Protein AF-A0AAJ1X9D1-F1 (afdb_monomer_lite)

Radius of gyration: 13.09 Å; chains: 1; bounding box: 40×24×30 Å

Sequence (97 aa):
MHKDPPRSKVFYRPIEAAMRWANLLRHEQAILSAISSFQCLPATLDFPRWEELKLCNDRIYDAVYNGDLPYGRDGITLNEEALFSSGELTVRHVDLK

pLDDT: mean 88.94, std 10.9, range [37.62, 97.38]

Foldseek 3Di:
DPPQPDPDDQKDFLLRLLCVVVVNSVCVVVLVVQAPDPLDGDPDDPDPCPVSSVVSSVVVLVCLVVVVFFKDFPNDGDPDPVCSNPSRIMGGPVRRD

Structure (mmCIF, N/CA/C/O backbone):
data_AF-A0AAJ1X9D1-F1
#
_entry.id   AF-A0AAJ1X9D1-F1
#
loop_
_atom_site.group_PDB
_atom_site.id
_atom_site.type_symbol
_atom_site.label_atom_id
_atom_site.label_alt_id
_atom_site.label_comp_id
_atom_site.label_asym_id
_atom_site.label_entity_id
_atom_site.label_seq_id
_atom_site.pdbx_PDB_ins_code
_atom_site.Cartn_x
_atom_site.Cartn_y
_atom_site.Cartn_z
_atom_site.occupancy
_atom_site.B_iso_or_equiv
_atom_site.auth_seq_id
_atom_site.auth_comp_id
_atom_site.auth_asym_id
_atom_site.auth_atom_id
_atom_site.pdbx_PDB_model_num
ATOM 1 N N . MET A 1 1 ? -25.914 14.352 -5.430 1.00 37.62 1 MET A N 1
ATOM 2 C CA . MET A 1 1 ? -25.191 13.204 -6.021 1.00 37.62 1 MET A CA 1
ATOM 3 C C . MET A 1 1 ? -23.821 13.131 -5.375 1.00 37.62 1 MET A C 1
ATOM 5 O O . MET A 1 1 ? -22.955 13.914 -5.745 1.00 37.62 1 MET A O 1
ATOM 9 N N . HIS A 1 2 ? -23.626 12.251 -4.392 1.00 48.31 2 HIS A N 1
ATOM 10 C CA . HIS A 1 2 ? -22.271 11.890 -3.979 1.00 48.31 2 HIS A CA 1
ATOM 11 C C . HIS A 1 2 ? -21.688 11.060 -5.122 1.00 48.31 2 HIS A C 1
ATOM 13 O O . HIS A 1 2 ? -22.162 9.961 -5.391 1.00 48.31 2 HIS A O 1
ATOM 19 N N . LYS A 1 3 ? -20.762 11.639 -5.891 1.00 49.91 3 LYS A N 1
ATOM 20 C CA . LYS A 1 3 ? -19.961 10.853 -6.826 1.00 49.91 3 LYS A CA 1
ATOM 21 C C . LYS A 1 3 ? -19.031 10.020 -5.958 1.00 49.91 3 LYS A C 1
ATOM 23 O O . LYS A 1 3 ? -18.087 10.572 -5.400 1.00 49.91 3 LYS A O 1
ATOM 28 N N . ASP A 1 4 ? -19.342 8.738 -5.799 1.00 58.94 4 ASP A N 1
ATOM 29 C CA . ASP A 1 4 ? -18.382 7.798 -5.235 1.00 58.94 4 ASP A CA 1
ATOM 30 C C . ASP A 1 4 ? -17.074 7.934 -6.031 1.00 58.94 4 ASP A C 1
ATOM 32 O O . ASP A 1 4 ? -17.121 7.964 -7.271 1.00 58.94 4 ASP A O 1
ATOM 36 N N . PRO A 1 5 ? -15.917 8.077 -5.366 1.00 57.97 5 PRO A N 1
ATOM 37 C CA . PRO A 1 5 ? -14.645 8.105 -6.067 1.00 57.97 5 PRO A CA 1
ATOM 38 C C . PRO A 1 5 ? -14.499 6.831 -6.916 1.00 57.97 5 PRO A C 1
ATOM 40 O O . PRO A 1 5 ? -15.036 5.775 -6.555 1.00 57.97 5 PRO A O 1
ATOM 43 N N . PRO A 1 6 ? -13.818 6.905 -8.076 1.00 61.91 6 PRO A N 1
ATOM 44 C CA . PRO A 1 6 ? -13.636 5.744 -8.936 1.00 61.91 6 PRO A CA 1
ATOM 45 C C . PRO A 1 6 ? -13.055 4.577 -8.127 1.00 61.91 6 PRO A C 1
ATOM 47 O O . PRO A 1 6 ? -12.017 4.709 -7.484 1.00 61.91 6 PRO A O 1
ATOM 50 N N . ARG A 1 7 ? -13.741 3.425 -8.166 1.00 69.31 7 ARG A N 1
ATOM 51 C CA . ARG A 1 7 ? -13.458 2.241 -7.326 1.00 69.31 7 ARG A CA 1
ATOM 52 C C . ARG A 1 7 ? -12.051 1.651 -7.500 1.00 69.31 7 ARG A C 1
ATOM 54 O O . ARG A 1 7 ? -11.631 0.841 -6.672 1.00 69.31 7 ARG A O 1
ATOM 61 N N . SER A 1 8 ? -11.340 2.024 -8.563 1.00 76.69 8 SER A N 1
ATOM 62 C CA . SER A 1 8 ? -9.978 1.571 -8.827 1.00 76.69 8 SER A CA 1
ATOM 63 C C . SER A 1 8 ? -9.130 2.684 -9.445 1.00 76.69 8 SER A C 1
ATOM 65 O O . SER A 1 8 ? -9.511 3.270 -10.458 1.00 76.69 8 SER A O 1
ATOM 67 N N . LYS A 1 9 ? -7.962 2.929 -8.845 1.00 90.00 9 LYS A N 1
ATOM 68 C CA . LYS A 1 9 ? -6.840 3.691 -9.411 1.00 90.00 9 LYS A CA 1
ATOM 69 C C . LYS A 1 9 ? -5.862 2.706 -10.069 1.00 90.00 9 LYS A C 1
ATOM 71 O O . LYS A 1 9 ? -5.897 1.512 -9.777 1.00 90.00 9 LYS A O 1
ATOM 76 N N . VAL A 1 10 ? -4.995 3.193 -1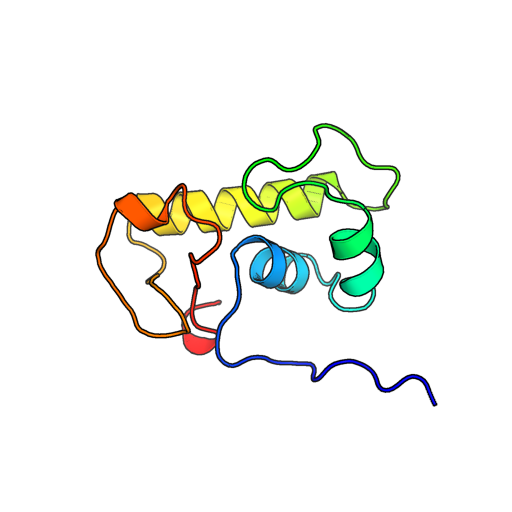0.956 1.00 94.38 10 VAL A N 1
ATOM 77 C CA . VAL A 1 10 ? -3.930 2.378 -11.586 1.00 94.38 10 VAL A CA 1
ATOM 78 C C . VAL A 1 10 ? -2.727 2.161 -10.661 1.00 94.38 10 VAL A C 1
ATOM 80 O O . VAL A 1 10 ? -2.000 1.182 -10.814 1.00 94.38 10 VAL A O 1
ATOM 83 N N . PHE A 1 11 ? -2.560 3.027 -9.664 1.00 95.56 11 PHE A N 1
ATOM 84 C CA . PHE A 1 11 ? -1.601 2.914 -8.570 1.00 95.56 11 PHE A CA 1
ATOM 85 C C . PHE A 1 11 ? -2.171 3.574 -7.311 1.00 95.56 11 PHE A C 1
ATOM 87 O O . PHE A 1 11 ? -3.150 4.319 -7.380 1.00 95.56 11 PHE A O 1
ATOM 94 N N . TYR A 1 12 ? -1.555 3.286 -6.172 1.00 94.81 12 TYR A N 1
ATOM 95 C CA . TYR A 1 12 ? -1.989 3.718 -4.849 1.00 94.81 12 TYR A CA 1
ATOM 96 C C . TYR A 1 12 ? -0.775 4.053 -3.990 1.00 94.81 12 TYR A C 1
ATOM 98 O O . TYR A 1 12 ? 0.250 3.382 -4.089 1.00 94.81 12 TYR A O 1
ATOM 106 N N . ARG A 1 13 ? -0.901 5.023 -3.088 1.00 94.50 13 ARG A N 1
ATOM 107 C CA . ARG A 1 13 ? -0.018 5.128 -1.919 1.00 94.50 13 ARG A CA 1
ATOM 108 C C . ARG A 1 13 ? -0.252 3.936 -0.979 1.00 94.50 13 ARG A C 1
ATOM 110 O O . ARG A 1 13 ? -1.361 3.392 -0.983 1.00 94.50 13 ARG A O 1
ATOM 117 N N . PRO A 1 14 ? 0.714 3.565 -0.118 1.00 95.44 14 PRO A N 1
ATOM 118 C CA . PRO A 1 14 ? 0.553 2.457 0.826 1.00 95.44 14 PRO A CA 1
ATOM 119 C C . PRO A 1 14 ? -0.745 2.518 1.637 1.00 95.44 14 PRO A C 1
ATOM 121 O O . PRO A 1 14 ? -1.502 1.553 1.656 1.00 95.44 14 PRO A O 1
ATOM 124 N N . ILE A 1 15 ? -1.081 3.684 2.197 1.00 94.00 15 ILE A N 1
ATOM 125 C CA . ILE A 1 15 ? -2.322 3.866 2.962 1.00 94.00 15 ILE A CA 1
ATOM 126 C C . ILE A 1 15 ? -3.588 3.657 2.115 1.00 94.00 15 ILE A C 1
ATOM 128 O O . ILE A 1 15 ? -4.578 3.109 2.595 1.00 94.00 15 ILE A O 1
ATOM 132 N N . GLU A 1 16 ? -3.572 4.049 0.840 1.00 93.75 16 GLU A N 1
ATOM 133 C CA . GLU A 1 16 ? -4.706 3.870 -0.073 1.00 93.75 16 GLU A CA 1
ATOM 134 C C . GLU A 1 16 ? -4.889 2.396 -0.449 1.00 93.75 16 GLU A C 1
ATOM 136 O O . GLU A 1 16 ? -6.011 1.882 -0.463 1.00 93.75 16 GLU A O 1
ATOM 141 N N . ALA A 1 17 ? -3.786 1.690 -0.694 1.00 95.06 17 ALA A N 1
ATOM 142 C CA . ALA A 1 17 ? -3.797 0.253 -0.927 1.00 95.06 17 ALA A CA 1
ATOM 143 C C . ALA A 1 17 ? -4.218 -0.524 0.336 1.00 95.06 17 ALA A C 1
ATOM 145 O O . ALA A 1 17 ? -5.007 -1.466 0.246 1.00 95.06 17 ALA A O 1
ATOM 146 N N . ALA A 1 18 ? -3.808 -0.075 1.523 1.00 95.12 18 ALA A N 1
ATOM 147 C CA . ALA A 1 18 ? -4.250 -0.640 2.793 1.00 95.12 18 ALA A CA 1
ATOM 148 C C . ALA A 1 18 ? -5.763 -0.462 3.004 1.00 95.12 18 ALA A C 1
ATOM 150 O O . ALA A 1 18 ? -6.450 -1.412 3.382 1.00 95.12 18 ALA A O 1
ATOM 151 N N . MET A 1 19 ? -6.317 0.715 2.682 1.00 93.38 19 MET A N 1
ATOM 152 C CA . MET A 1 19 ? -7.769 0.943 2.705 1.00 93.38 19 MET A CA 1
ATOM 153 C C . MET A 1 19 ? -8.513 0.015 1.744 1.00 93.38 19 MET A C 1
ATOM 155 O O . MET A 1 19 ? -9.629 -0.416 2.046 1.00 93.38 19 MET A O 1
ATOM 159 N N . ARG A 1 20 ? -7.906 -0.328 0.603 1.00 91.94 20 ARG A N 1
ATOM 160 C CA . ARG A 1 20 ? -8.458 -1.317 -0.326 1.00 91.94 20 ARG A CA 1
ATOM 161 C C . ARG A 1 20 ? -8.488 -2.715 0.292 1.00 91.94 20 ARG A C 1
ATOM 163 O O . ARG A 1 20 ? -9.554 -3.327 0.294 1.00 91.94 20 ARG A O 1
ATOM 170 N N . TRP A 1 21 ? -7.374 -3.192 0.846 1.00 93.19 21 TRP A N 1
ATOM 171 C CA . TRP A 1 21 ? -7.298 -4.508 1.497 1.00 93.19 21 TRP A CA 1
ATOM 172 C C . TRP A 1 21 ? -8.229 -4.635 2.704 1.00 93.19 21 TRP A C 1
ATOM 174 O O . TRP A 1 21 ? -8.912 -5.645 2.847 1.00 93.19 21 TRP A O 1
ATOM 184 N N . ALA A 1 22 ? -8.349 -3.587 3.516 1.00 92.69 22 ALA A N 1
ATOM 185 C CA . ALA A 1 22 ? -9.257 -3.564 4.660 1.00 92.69 22 ALA A CA 1
ATOM 186 C C . ALA A 1 22 ? -10.741 -3.361 4.268 1.00 92.69 22 ALA A C 1
ATOM 188 O O . ALA A 1 22 ? -11.621 -3.336 5.135 1.00 92.69 22 ALA A O 1
ATOM 189 N N . ASN A 1 23 ? -11.069 -3.209 2.978 1.00 90.62 23 ASN A N 1
ATOM 190 C CA . ASN A 1 23 ? -12.420 -2.903 2.489 1.00 90.62 23 ASN A CA 1
ATOM 191 C C . ASN A 1 23 ? -13.012 -1.616 3.119 1.00 90.62 23 ASN A C 1
ATOM 193 O O . ASN A 1 23 ? -14.166 -1.569 3.561 1.00 90.62 23 ASN A O 1
ATOM 197 N N . LEU A 1 24 ? -12.187 -0.566 3.185 1.00 91.50 24 LEU A N 1
ATOM 198 C CA . LEU A 1 24 ? -12.476 0.741 3.788 1.00 91.50 24 LEU A CA 1
ATOM 199 C C . LEU A 1 24 ? -12.549 1.887 2.764 1.00 91.50 24 LEU A C 1
ATOM 201 O O . LEU A 1 24 ? -12.664 3.040 3.161 1.00 91.50 24 LEU A O 1
ATOM 205 N N . LEU A 1 25 ? -12.555 1.603 1.456 1.00 88.56 25 LEU A N 1
ATOM 206 C CA . LEU A 1 25 ? -12.591 2.634 0.399 1.00 88.56 25 LEU A CA 1
ATOM 207 C C . LEU A 1 25 ? -13.767 3.616 0.529 1.00 88.56 25 LEU A C 1
ATOM 209 O O . LEU A 1 25 ? -13.621 4.806 0.278 1.00 88.56 25 LEU A O 1
ATOM 213 N N . ARG A 1 26 ? -14.926 3.152 1.013 1.00 87.69 26 ARG A N 1
ATOM 214 C CA . ARG A 1 26 ? -16.091 4.014 1.305 1.00 87.69 26 ARG A CA 1
ATOM 215 C C . ARG A 1 26 ? -15.834 5.071 2.392 1.00 87.69 26 ARG A C 1
ATOM 217 O O . ARG A 1 26 ? -16.674 5.935 2.622 1.00 87.69 26 ARG A O 1
ATOM 224 N N . HIS A 1 27 ? -14.728 4.961 3.118 1.00 87.94 27 HIS A N 1
ATOM 225 C CA . HIS A 1 27 ? -14.327 5.843 4.210 1.00 87.94 27 HIS A CA 1
ATOM 226 C C . HIS A 1 27 ? -13.010 6.570 3.900 1.00 87.94 27 HIS A C 1
ATOM 228 O O . HIS A 1 27 ? -12.499 7.270 4.769 1.00 87.94 27 HIS A O 1
ATOM 234 N N . GLU A 1 28 ? -12.495 6.455 2.666 1.00 87.62 28 GLU A N 1
ATOM 235 C CA . GLU A 1 28 ? -11.214 7.029 2.234 1.00 87.62 28 GLU A CA 1
ATOM 236 C C . GLU A 1 28 ? -11.104 8.509 2.608 1.00 87.62 28 GLU A C 1
ATOM 238 O O . GLU A 1 28 ? -10.203 8.892 3.345 1.00 87.62 28 GLU A O 1
ATOM 243 N N . GLN A 1 29 ? -12.075 9.333 2.210 1.00 87.94 29 GLN A N 1
ATOM 244 C CA . GLN A 1 29 ? -12.032 10.769 2.493 1.00 87.94 29 GLN A CA 1
ATOM 245 C C . GLN A 1 29 ? -12.020 11.089 3.996 1.00 87.94 29 GLN A C 1
ATOM 247 O O . GLN A 1 29 ? -11.335 12.021 4.417 1.00 87.94 29 GLN A O 1
ATOM 252 N N . ALA A 1 30 ? -12.766 10.332 4.805 1.00 89.00 30 ALA A N 1
ATOM 253 C CA . ALA A 1 30 ? -12.822 10.538 6.250 1.00 89.00 30 ALA A CA 1
ATOM 254 C C . ALA A 1 30 ? -11.485 10.175 6.910 1.00 89.00 30 ALA A C 1
ATOM 256 O O . ALA A 1 30 ? -10.972 10.948 7.712 1.00 89.00 30 ALA A O 1
ATOM 257 N N . ILE A 1 31 ? -10.893 9.046 6.512 1.00 89.88 31 ILE A N 1
ATOM 258 C CA . ILE A 1 31 ? -9.585 8.599 6.999 1.00 89.88 31 ILE A CA 1
ATOM 259 C C . ILE A 1 31 ? -8.497 9.597 6.592 1.00 89.88 31 ILE A C 1
ATOM 261 O O . ILE A 1 31 ? -7.741 10.052 7.445 1.00 89.88 31 ILE A O 1
ATOM 265 N N . LEU A 1 32 ? -8.444 9.985 5.312 1.00 88.69 32 LEU A N 1
ATOM 266 C CA . LEU A 1 32 ? -7.437 10.915 4.791 1.00 88.69 32 LEU A CA 1
ATOM 267 C C . LEU A 1 32 ? -7.522 12.295 5.456 1.00 88.69 32 LEU A C 1
ATOM 269 O O . LEU A 1 32 ? -6.497 12.939 5.643 1.00 88.69 32 LEU A O 1
ATOM 273 N N . SER A 1 33 ? -8.724 12.739 5.834 1.00 88.44 33 SER A N 1
ATOM 274 C CA . SER A 1 33 ? -8.915 14.017 6.537 1.00 88.44 33 SER A CA 1
ATOM 275 C C . SER A 1 33 ? -8.515 13.958 8.016 1.00 88.44 33 SER A C 1
ATOM 277 O O . SER A 1 33 ? -8.299 15.000 8.628 1.00 88.44 33 SER A O 1
ATOM 279 N N . ALA A 1 34 ? -8.452 12.761 8.602 1.00 87.12 34 ALA A N 1
ATOM 280 C CA . ALA A 1 34 ? -8.208 12.559 10.026 1.00 87.12 34 ALA A CA 1
ATOM 281 C C . ALA A 1 34 ? -6.738 12.248 10.362 1.00 87.12 34 ALA A C 1
ATOM 283 O O . ALA A 1 34 ? -6.355 12.274 11.532 1.00 87.12 34 ALA A O 1
ATOM 284 N N . ILE A 1 35 ? -5.908 11.959 9.356 1.00 87.62 35 ILE A N 1
ATOM 285 C CA . ILE A 1 35 ? -4.480 11.682 9.525 1.00 87.62 35 ILE A CA 1
ATOM 286 C C . ILE A 1 35 ? -3.630 12.891 9.136 1.00 87.62 35 ILE A C 1
ATOM 288 O O . ILE A 1 35 ? -3.807 13.486 8.077 1.00 87.62 35 ILE A O 1
ATOM 292 N N . SER A 1 36 ? -2.661 13.233 9.983 1.00 81.75 36 SER A N 1
ATOM 293 C CA . SER A 1 36 ? -1.744 14.356 9.736 1.00 81.75 36 SER A CA 1
ATOM 294 C C . SER A 1 36 ? -0.556 13.983 8.841 1.00 81.75 36 SER A C 1
ATOM 296 O O . SER A 1 36 ? 0.123 14.863 8.320 1.00 81.75 36 SER A O 1
ATOM 298 N N . SER A 1 37 ? -0.269 12.687 8.686 1.00 82.50 37 SER A N 1
ATOM 299 C CA . SER A 1 37 ? 0.831 12.161 7.873 1.00 82.50 37 SER A CA 1
ATOM 300 C C . SER A 1 37 ? 0.489 10.773 7.332 1.00 82.50 37 SER A C 1
ATOM 302 O O . SER A 1 37 ? -0.112 9.959 8.030 1.00 82.50 37 SER A O 1
ATOM 304 N N . PHE A 1 38 ? 0.905 10.493 6.094 1.00 79.69 38 PHE A N 1
ATOM 305 C CA . PHE A 1 38 ? 0.758 9.173 5.466 1.00 79.69 38 PHE A CA 1
ATOM 306 C C . PHE A 1 38 ? 1.877 8.197 5.843 1.00 79.69 38 PHE A C 1
ATOM 308 O O . PHE A 1 38 ? 1.703 6.995 5.692 1.00 79.69 38 PHE A O 1
ATOM 315 N N . GLN A 1 39 ? 3.012 8.711 6.324 1.00 76.88 39 GLN A N 1
ATOM 316 C CA . GLN A 1 39 ? 4.179 7.905 6.706 1.00 76.88 39 GLN A CA 1
ATOM 317 C C . GLN A 1 39 ? 4.128 7.491 8.176 1.00 76.88 39 GLN A C 1
ATOM 319 O O . GLN A 1 39 ? 4.626 6.436 8.548 1.00 76.88 39 GLN A O 1
ATOM 324 N N . CYS A 1 40 ? 3.535 8.339 9.018 1.00 81.25 40 CYS A N 1
ATOM 325 C CA . CYS A 1 40 ? 3.398 8.100 10.445 1.00 81.25 40 CYS A CA 1
ATOM 326 C C . CYS A 1 40 ? 1.916 8.147 10.801 1.00 81.25 40 CYS A C 1
ATOM 328 O O . CYS A 1 40 ? 1.357 9.209 11.090 1.00 81.25 40 CYS A O 1
ATOM 330 N N . LEU A 1 41 ? 1.270 6.985 10.710 1.00 87.31 41 LEU A N 1
ATOM 331 C CA . LEU A 1 41 ? -0.133 6.845 11.072 1.00 87.31 41 LEU A CA 1
ATOM 332 C C . LEU A 1 41 ? -0.291 7.007 12.593 1.00 87.31 41 LEU A C 1
ATOM 334 O O . LEU A 1 41 ? 0.521 6.470 13.353 1.00 87.31 41 LEU A O 1
ATOM 338 N N . PRO A 1 42 ? -1.337 7.705 13.067 1.00 88.31 42 PRO A N 1
ATOM 339 C CA . PRO A 1 42 ? -1.554 7.876 14.496 1.00 88.31 42 PRO A CA 1
ATOM 340 C C . PRO A 1 42 ? -1.700 6.528 15.219 1.00 88.31 42 PRO A C 1
ATOM 342 O O . PRO A 1 42 ? -2.222 5.542 14.685 1.00 88.31 42 PRO A O 1
ATOM 345 N N . ALA A 1 43 ? -1.229 6.478 16.469 1.00 85.62 43 ALA A N 1
ATOM 346 C CA . ALA A 1 43 ? -1.318 5.276 17.295 1.00 85.62 43 ALA A CA 1
ATOM 347 C C . ALA A 1 43 ? -2.776 4.817 17.433 1.00 85.62 43 ALA A C 1
ATOM 349 O O . ALA A 1 43 ? -3.079 3.650 17.182 1.00 85.62 43 ALA A O 1
ATOM 350 N N . THR A 1 44 ? -3.658 5.772 17.723 1.00 85.12 44 THR A N 1
ATOM 351 C CA . THR A 1 44 ? -5.100 5.605 17.857 1.00 85.12 44 THR A CA 1
ATOM 352 C C . THR A 1 44 ? -5.823 6.647 17.011 1.00 85.12 44 THR A C 1
ATOM 354 O O . THR A 1 44 ? -5.381 7.788 16.884 1.00 85.12 44 THR A O 1
ATOM 357 N N . LEU A 1 45 ? -6.944 6.244 16.425 1.00 87.31 45 LEU A N 1
ATOM 358 C CA . LEU A 1 45 ? -7.874 7.120 15.730 1.00 87.31 45 LEU A CA 1
ATOM 359 C C . LEU A 1 45 ? -9.282 6.640 16.070 1.00 87.31 45 LEU A C 1
ATOM 361 O O . LEU A 1 45 ? -9.508 5.429 16.106 1.00 87.31 45 LEU A O 1
ATOM 365 N N . ASP A 1 46 ? -10.209 7.565 16.320 1.00 86.81 46 ASP A N 1
ATOM 366 C CA . ASP A 1 46 ? -11.616 7.236 16.572 1.00 86.81 46 ASP A CA 1
ATOM 367 C C . ASP A 1 46 ? -12.311 6.839 15.260 1.00 86.81 46 ASP A C 1
ATOM 369 O O . ASP A 1 46 ? -13.072 7.589 14.650 1.00 86.81 46 ASP A O 1
ATOM 373 N N . PHE A 1 47 ? -11.929 5.669 14.755 1.00 86.00 47 PHE A N 1
ATOM 374 C CA . PHE A 1 47 ? -12.401 5.117 13.502 1.00 86.00 47 PHE A CA 1
ATOM 375 C C . PHE A 1 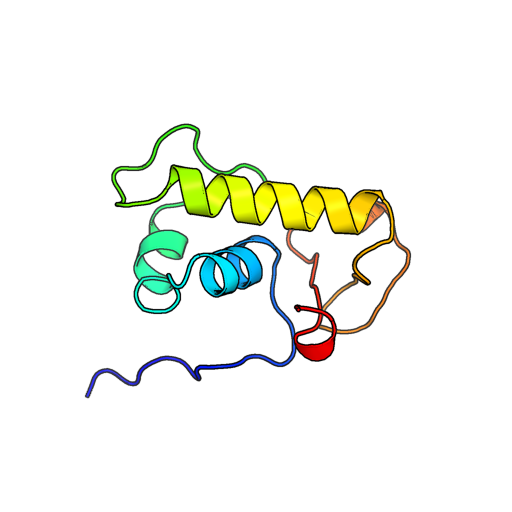47 ? -12.526 3.590 13.613 1.00 86.00 47 PHE A C 1
ATOM 377 O O . PHE A 1 47 ? -11.552 2.907 13.954 1.00 86.00 47 PHE A O 1
ATOM 384 N N . PRO A 1 48 ? -13.698 3.010 13.295 1.00 85.19 48 PRO A N 1
ATOM 385 C CA . PRO A 1 48 ? -13.877 1.565 13.325 1.00 85.19 48 PRO A CA 1
ATOM 386 C C . PRO A 1 48 ? -12.875 0.852 12.411 1.00 85.19 48 PRO A C 1
ATOM 388 O O . PRO A 1 48 ? -12.770 1.179 11.233 1.00 85.19 48 PRO A O 1
ATOM 391 N N . ARG A 1 49 ? -12.196 -0.180 12.930 1.00 90.62 49 ARG A N 1
ATOM 392 C CA . ARG A 1 49 ? -11.193 -0.985 12.196 1.00 90.62 49 ARG A CA 1
ATOM 393 C C . ARG A 1 49 ? -9.892 -0.236 11.862 1.00 90.62 49 ARG A C 1
ATOM 395 O O . ARG A 1 49 ? -9.163 -0.647 10.963 1.00 90.62 49 ARG A O 1
ATOM 402 N N . TRP A 1 50 ? -9.564 0.825 12.605 1.00 92.25 50 TRP A N 1
ATOM 403 C CA . TRP A 1 50 ? -8.280 1.528 12.478 1.00 92.25 50 TRP A CA 1
ATOM 404 C C . TRP A 1 50 ? -7.060 0.603 12.639 1.00 92.25 50 TRP A C 1
ATOM 406 O O . TRP A 1 50 ? -6.115 0.686 11.859 1.00 92.25 50 TRP A O 1
ATOM 416 N N . GLU A 1 51 ? -7.095 -0.325 13.599 1.00 92.56 51 GLU A N 1
ATOM 417 C CA . GLU A 1 51 ? -6.011 -1.297 13.811 1.00 92.56 51 GLU A CA 1
ATOM 418 C C . GLU A 1 51 ? -5.802 -2.220 12.604 1.00 92.56 51 GLU A C 1
ATOM 420 O O . GLU A 1 51 ? -4.667 -2.492 12.218 1.00 92.56 51 GLU A O 1
ATOM 425 N N . GLU A 1 52 ? -6.888 -2.656 11.964 1.00 94.06 52 GLU A N 1
ATOM 426 C CA . GLU A 1 52 ? -6.823 -3.483 10.757 1.00 94.06 52 GLU A CA 1
ATOM 427 C C . GLU A 1 52 ? -6.216 -2.705 9.585 1.00 94.06 52 GLU A C 1
ATOM 429 O O . GLU A 1 52 ? -5.377 -3.233 8.858 1.00 94.06 52 GLU A O 1
ATOM 434 N N . LEU A 1 53 ? -6.586 -1.429 9.434 1.00 94.81 53 LEU A N 1
ATOM 435 C CA . LEU A 1 53 ? -5.996 -0.558 8.422 1.00 94.81 53 LEU A CA 1
ATOM 436 C C . LEU A 1 53 ? -4.485 -0.391 8.627 1.00 94.81 53 LEU A C 1
ATOM 438 O O . LEU A 1 53 ? -3.727 -0.486 7.662 1.00 94.81 53 LEU A O 1
ATOM 442 N N . LYS A 1 54 ? -4.047 -0.178 9.873 1.00 94.19 54 LYS A N 1
ATOM 443 C CA . LYS A 1 54 ? -2.622 -0.095 10.217 1.00 94.19 54 LYS A CA 1
ATOM 444 C C . LYS A 1 54 ? -1.892 -1.389 9.890 1.00 94.19 54 LYS A C 1
ATOM 446 O O . LYS A 1 54 ? -0.878 -1.342 9.208 1.00 94.19 54 LYS A O 1
ATOM 451 N N . LEU A 1 55 ? -2.453 -2.535 10.273 1.00 94.88 55 LEU A N 1
ATOM 452 C CA . LEU A 1 55 ? -1.872 -3.837 9.952 1.00 94.88 55 LEU A CA 1
ATOM 453 C C . LEU A 1 55 ? -1.736 -4.049 8.435 1.00 94.88 55 LEU A C 1
ATOM 455 O O . LEU A 1 55 ? -0.720 -4.560 7.970 1.00 94.88 55 LEU A O 1
ATOM 459 N N . CYS A 1 56 ? -2.740 -3.657 7.646 1.00 96.00 56 CYS A N 1
ATOM 460 C CA . CYS A 1 56 ? -2.653 -3.703 6.187 1.00 96.00 56 CYS A CA 1
ATOM 461 C C . CYS A 1 56 ? -1.562 -2.770 5.644 1.00 96.00 56 CYS A C 1
ATOM 463 O O . CYS A 1 56 ? -0.837 -3.167 4.738 1.00 96.00 56 CYS A O 1
ATOM 465 N N . ASN A 1 57 ? -1.423 -1.562 6.195 1.00 95.06 57 ASN A N 1
ATOM 466 C CA . ASN A 1 57 ? -0.367 -0.628 5.811 1.00 95.06 57 ASN A CA 1
ATOM 467 C C . ASN A 1 57 ? 1.025 -1.195 6.123 1.00 95.06 57 ASN A C 1
ATOM 469 O O . ASN A 1 57 ? 1.892 -1.185 5.252 1.00 95.06 57 ASN A O 1
ATOM 473 N N . ASP A 1 58 ? 1.213 -1.758 7.316 1.00 95.06 58 ASP A N 1
ATOM 474 C CA . ASP A 1 58 ? 2.476 -2.372 7.734 1.00 95.06 58 ASP A CA 1
ATOM 475 C C . ASP A 1 58 ? 2.842 -3.560 6.836 1.00 95.06 58 ASP A C 1
ATOM 477 O O . ASP A 1 58 ? 3.990 -3.686 6.429 1.00 95.06 58 ASP A O 1
ATOM 481 N N . ARG A 1 59 ? 1.860 -4.379 6.432 1.00 96.50 59 ARG A N 1
ATOM 482 C CA . ARG A 1 59 ? 2.065 -5.474 5.466 1.00 96.50 59 ARG A CA 1
ATOM 483 C C . ARG A 1 59 ? 2.479 -4.992 4.079 1.00 96.50 59 ARG A C 1
ATOM 485 O O . ARG A 1 59 ? 3.237 -5.682 3.408 1.00 96.50 59 ARG A O 1
ATOM 492 N N . ILE A 1 60 ? 1.982 -3.838 3.630 1.00 96.12 60 ILE A N 1
ATOM 493 C CA . ILE A 1 60 ? 2.428 -3.253 2.359 1.00 96.12 60 ILE A CA 1
ATOM 494 C C . ILE A 1 60 ? 3.885 -2.819 2.462 1.00 96.12 60 ILE A C 1
ATOM 496 O O . ILE A 1 60 ? 4.665 -3.139 1.571 1.00 96.12 60 ILE A O 1
ATOM 500 N N . TYR A 1 61 ? 4.259 -2.128 3.540 1.00 95.38 61 TYR A N 1
ATOM 501 C CA . TYR A 1 61 ? 5.649 -1.731 3.757 1.00 95.38 61 TYR A CA 1
ATOM 502 C C . TYR A 1 61 ? 6.578 -2.937 3.910 1.00 95.38 61 TYR A C 1
ATOM 504 O O . TYR A 1 61 ? 7.631 -2.956 3.287 1.00 95.38 61 TYR A O 1
ATOM 512 N N . ASP A 1 62 ? 6.174 -3.963 4.658 1.00 96.69 62 ASP A N 1
ATOM 513 C CA . ASP A 1 62 ? 6.917 -5.219 4.783 1.00 96.69 62 ASP A CA 1
ATOM 514 C C . ASP A 1 62 ? 7.150 -5.878 3.414 1.00 96.69 62 ASP A C 1
ATOM 516 O O . ASP A 1 62 ? 8.288 -6.186 3.062 1.00 96.69 62 ASP A O 1
ATOM 520 N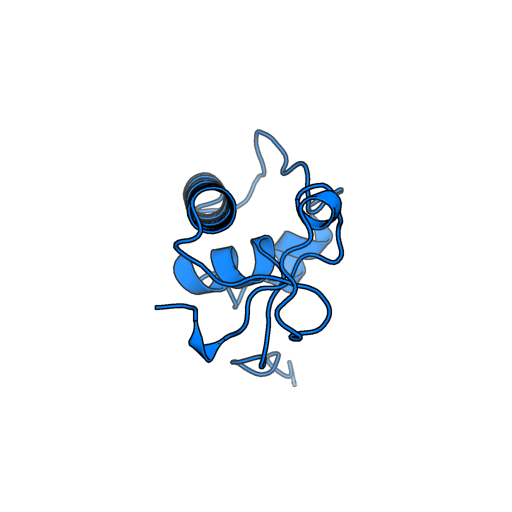 N . ALA A 1 63 ? 6.108 -5.997 2.585 1.00 96.56 63 ALA A N 1
ATOM 521 C CA . ALA A 1 63 ? 6.236 -6.551 1.239 1.00 96.56 63 ALA A CA 1
ATOM 522 C C . ALA A 1 63 ? 7.138 -5.695 0.329 1.00 96.56 63 ALA A C 1
ATOM 524 O O . ALA A 1 63 ? 7.885 -6.231 -0.486 1.00 96.56 63 ALA A O 1
ATOM 525 N N . VAL A 1 64 ? 7.096 -4.368 0.468 1.00 95.56 64 VAL A N 1
ATOM 526 C CA . VAL A 1 64 ? 7.984 -3.444 -0.255 1.00 95.56 64 VAL A CA 1
ATOM 527 C C . VAL A 1 64 ? 9.441 -3.619 0.185 1.00 95.56 64 VAL A C 1
ATOM 529 O O . VAL A 1 64 ? 10.318 -3.756 -0.665 1.00 95.56 64 VAL A O 1
ATOM 532 N N . TYR A 1 65 ? 9.707 -3.668 1.493 1.00 95.19 65 TYR A N 1
ATOM 533 C CA . TYR A 1 65 ? 11.060 -3.806 2.043 1.00 95.19 65 TYR A CA 1
ATOM 534 C C . TYR A 1 65 ? 11.704 -5.152 1.722 1.00 95.19 65 TYR A C 1
ATOM 536 O O . TYR A 1 65 ? 12.913 -5.212 1.512 1.00 95.19 65 TYR A O 1
ATOM 544 N N . ASN A 1 66 ? 10.909 -6.219 1.652 1.00 96.12 66 ASN A N 1
ATOM 545 C CA . ASN A 1 66 ? 11.396 -7.558 1.323 1.00 96.12 66 ASN A CA 1
ATOM 546 C C . ASN A 1 66 ? 11.378 -7.862 -0.188 1.00 96.12 66 ASN A C 1
ATOM 548 O O . ASN A 1 66 ? 11.818 -8.933 -0.600 1.00 96.12 66 ASN A O 1
ATOM 552 N N . GLY A 1 67 ? 10.911 -6.929 -1.028 1.00 94.19 67 GLY A N 1
ATOM 553 C CA . GLY A 1 67 ? 10.886 -7.086 -2.487 1.00 94.19 67 GLY A CA 1
ATOM 554 C C . GLY A 1 67 ? 9.745 -7.957 -3.031 1.00 94.19 67 GLY A C 1
ATOM 555 O O . GLY A 1 67 ? 9.737 -8.277 -4.219 1.00 94.19 67 GLY A O 1
ATOM 556 N N . ASP A 1 68 ? 8.764 -8.307 -2.197 1.00 95.94 68 ASP A N 1
ATOM 557 C CA . ASP A 1 68 ? 7.567 -9.062 -2.586 1.00 95.94 68 ASP A CA 1
ATOM 558 C C . ASP A 1 68 ? 6.555 -8.207 -3.367 1.00 95.94 68 ASP A C 1
ATOM 560 O O . ASP A 1 68 ? 5.748 -8.740 -4.137 1.00 95.94 68 ASP A O 1
ATOM 564 N N . LEU A 1 69 ? 6.584 -6.883 -3.171 1.00 96.44 69 LEU A N 1
ATOM 565 C CA . LEU A 1 69 ? 5.701 -5.928 -3.836 1.00 96.44 69 LEU A CA 1
ATOM 566 C C . LEU A 1 69 ? 6.508 -4.857 -4.591 1.00 96.44 69 LEU A C 1
ATOM 568 O O . LEU A 1 69 ? 7.155 -4.020 -3.956 1.00 96.44 69 LEU A O 1
ATOM 572 N N . PRO A 1 70 ? 6.436 -4.823 -5.937 1.00 96.75 70 PRO A N 1
ATOM 573 C CA . PRO A 1 70 ? 7.033 -3.753 -6.724 1.00 96.75 70 PRO A CA 1
ATOM 574 C C . PRO A 1 70 ? 6.475 -2.381 -6.335 1.00 96.75 70 PRO A C 1
ATOM 576 O O . PRO A 1 70 ? 5.260 -2.187 -6.225 1.00 96.75 70 PRO A O 1
ATOM 579 N N . TYR A 1 71 ? 7.369 -1.409 -6.190 1.00 97.38 71 TYR A N 1
ATOM 580 C CA . TYR A 1 71 ? 7.035 -0.048 -5.787 1.00 97.38 71 TYR A CA 1
ATOM 581 C C . TYR A 1 71 ? 7.721 0.981 -6.682 1.00 97.38 71 TYR A C 1
ATOM 583 O O . TYR A 1 71 ? 8.563 0.648 -7.514 1.00 97.38 71 TYR A O 1
ATOM 591 N N . GLY A 1 72 ? 7.331 2.242 -6.538 1.00 96.62 72 GLY A N 1
ATOM 592 C CA . GLY A 1 72 ? 8.009 3.362 -7.172 1.00 96.62 72 GLY A CA 1
ATOM 593 C C . GLY A 1 72 ? 7.253 4.668 -6.973 1.00 96.62 72 GLY A C 1
ATOM 594 O O . GLY A 1 72 ? 6.668 4.884 -5.912 1.00 96.62 72 GLY A O 1
ATOM 595 N N . ARG A 1 73 ? 7.248 5.541 -7.979 1.00 96.62 73 ARG A N 1
ATOM 596 C CA . ARG A 1 73 ? 6.618 6.870 -7.931 1.00 96.62 73 ARG A CA 1
ATOM 597 C C . ARG A 1 73 ? 5.650 7.021 -9.100 1.00 96.62 73 ARG A C 1
ATOM 599 O O . ARG A 1 73 ? 5.973 6.623 -10.216 1.00 96.62 73 ARG A O 1
ATOM 606 N N . ASP A 1 74 ? 4.473 7.589 -8.841 1.00 94.44 74 ASP A N 1
ATOM 607 C CA . ASP A 1 74 ? 3.443 7.874 -9.853 1.00 94.44 74 ASP A CA 1
ATOM 608 C C . ASP A 1 74 ? 3.102 6.670 -10.757 1.00 94.44 74 ASP A C 1
ATOM 610 O O . ASP 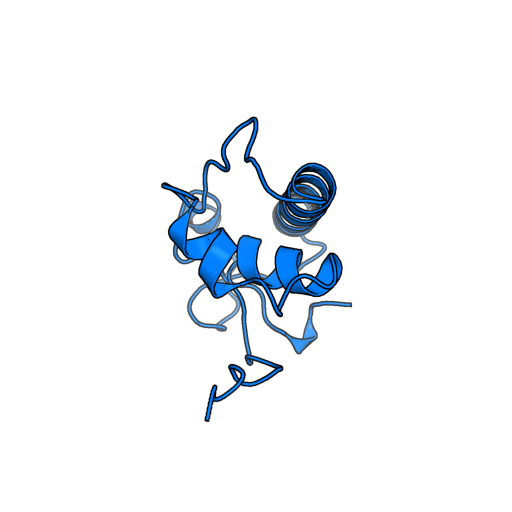A 1 74 ? 2.838 6.802 -11.952 1.00 94.44 74 ASP A O 1
ATOM 614 N N . GLY A 1 75 ? 3.129 5.459 -10.183 1.00 93.62 75 GLY A N 1
ATOM 615 C CA . GLY A 1 75 ? 2.837 4.210 -10.894 1.00 93.62 75 GLY A CA 1
ATOM 616 C C . GLY A 1 75 ? 3.965 3.676 -11.781 1.00 93.62 75 GLY A C 1
ATOM 617 O O . GLY A 1 75 ? 3.792 2.628 -12.408 1.00 93.62 75 GLY A O 1
ATOM 618 N N . ILE A 1 76 ? 5.114 4.348 -11.820 1.00 96.56 76 ILE A N 1
ATOM 619 C CA . ILE A 1 76 ? 6.336 3.855 -12.455 1.00 96.56 76 ILE A CA 1
ATOM 620 C C . ILE A 1 76 ? 7.116 3.073 -11.404 1.00 96.56 76 ILE A C 1
ATOM 622 O O . ILE A 1 76 ? 7.433 3.612 -10.347 1.00 96.56 76 ILE A O 1
ATOM 626 N N . THR A 1 77 ? 7.421 1.806 -11.686 1.00 96.94 77 THR A N 1
ATOM 627 C CA . THR A 1 77 ? 8.241 0.969 -10.801 1.00 96.94 77 THR A CA 1
ATOM 628 C C . THR A 1 77 ? 9.678 1.485 -10.776 1.00 96.94 77 THR A C 1
ATOM 630 O O . THR A 1 77 ? 10.300 1.629 -11.828 1.00 96.94 77 THR A O 1
ATOM 633 N N . LEU A 1 78 ? 10.192 1.750 -9.577 1.00 93.62 78 LEU A N 1
ATOM 634 C CA . LEU A 1 78 ? 11.530 2.270 -9.309 1.00 93.62 78 LEU A CA 1
ATOM 635 C C . LEU A 1 78 ? 12.119 1.495 -8.127 1.00 93.62 78 LEU A C 1
ATOM 637 O O . LEU A 1 78 ? 11.471 1.371 -7.094 1.00 93.62 78 LEU A O 1
ATOM 641 N N . ASN A 1 79 ? 13.365 1.041 -8.239 1.00 87.25 79 ASN A N 1
ATOM 642 C CA . ASN A 1 79 ? 14.077 0.392 -7.131 1.00 87.25 79 ASN A CA 1
ATOM 643 C C . ASN A 1 79 ? 14.891 1.430 -6.344 1.00 87.25 79 ASN A C 1
ATOM 645 O O . ASN A 1 79 ? 16.114 1.352 -6.265 1.00 87.25 79 ASN A O 1
ATOM 649 N N . GLU A 1 80 ? 14.207 2.450 -5.821 1.00 94.25 80 GLU A N 1
ATOM 650 C CA . GLU A 1 80 ? 14.821 3.555 -5.077 1.00 94.25 80 GLU A CA 1
ATOM 651 C C . GLU A 1 80 ? 14.427 3.496 -3.597 1.00 94.25 80 GLU A C 1
ATOM 653 O O . GLU A 1 80 ? 13.317 3.871 -3.227 1.00 94.25 80 GLU A O 1
ATOM 658 N N . GLU A 1 81 ? 15.336 3.061 -2.722 1.00 93.00 81 GLU A N 1
ATOM 659 C CA . GLU A 1 81 ? 15.088 2.969 -1.269 1.00 93.00 81 GLU A CA 1
ATOM 660 C C . GLU A 1 81 ? 14.730 4.320 -0.623 1.00 93.00 81 GLU A C 1
ATOM 662 O O . GLU A 1 81 ? 14.019 4.369 0.377 1.00 93.00 81 GLU A O 1
ATOM 667 N N . ALA A 1 82 ? 15.141 5.442 -1.226 1.00 92.88 82 ALA A N 1
ATOM 668 C CA . ALA A 1 82 ? 14.755 6.783 -0.781 1.00 92.88 82 ALA A CA 1
ATOM 669 C C . ALA A 1 82 ? 13.228 7.008 -0.784 1.00 92.88 82 ALA A C 1
ATOM 671 O O . ALA A 1 82 ? 12.733 7.912 -0.110 1.00 92.88 82 ALA A O 1
ATOM 672 N N . LEU A 1 83 ? 12.464 6.189 -1.518 1.00 93.81 83 LEU A N 1
ATOM 673 C CA . LEU A 1 83 ? 11.007 6.260 -1.530 1.00 93.81 83 LEU A CA 1
ATOM 674 C C . LEU A 1 83 ? 10.363 5.694 -0.260 1.00 93.81 83 LEU A C 1
ATOM 676 O O . LEU A 1 83 ? 9.232 6.057 0.039 1.00 93.81 83 LEU A O 1
ATOM 680 N N . PHE A 1 84 ? 11.059 4.862 0.516 1.00 91.44 84 PHE A N 1
ATOM 681 C CA . PHE A 1 84 ? 10.517 4.234 1.728 1.00 91.44 84 PHE A CA 1
ATOM 682 C C . PHE A 1 84 ? 10.019 5.244 2.760 1.00 91.44 84 PHE A C 1
ATOM 684 O O . PHE A 1 84 ? 8.964 5.069 3.365 1.00 91.44 84 PHE A O 1
ATOM 691 N N . SER A 1 85 ? 10.753 6.342 2.904 1.00 87.12 85 SER A N 1
ATOM 692 C CA . SER A 1 85 ? 10.406 7.474 3.759 1.00 87.12 85 SER A CA 1
ATOM 693 C C . SER A 1 85 ? 9.794 8.642 2.978 1.00 87.12 85 SER A C 1
ATOM 695 O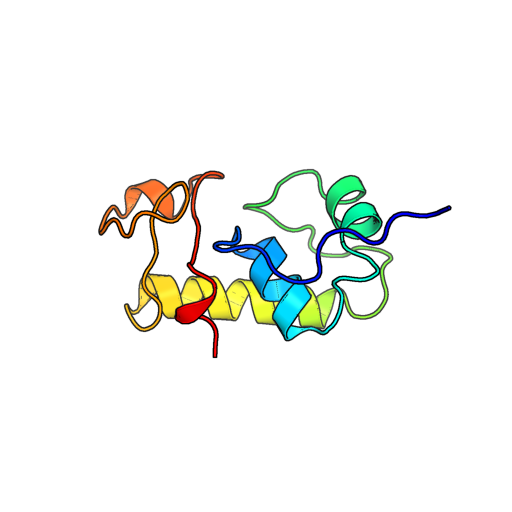 O . SER A 1 85 ? 9.640 9.732 3.526 1.00 87.12 85 SER A O 1
ATOM 697 N N . SER A 1 86 ? 9.423 8.444 1.707 1.00 88.88 86 SER A N 1
ATOM 698 C CA . SER A 1 86 ? 8.779 9.461 0.871 1.00 88.88 86 SER A CA 1
ATOM 699 C C . SER A 1 86 ? 7.257 9.315 0.871 1.00 88.88 86 SER A C 1
ATOM 7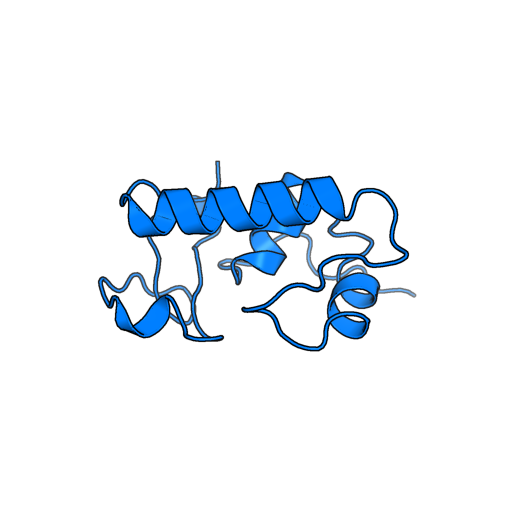01 O O . SER A 1 86 ? 6.702 8.221 0.895 1.00 88.88 86 SER A O 1
ATOM 703 N N . GLY A 1 87 ? 6.544 10.445 0.820 1.00 88.12 87 GLY A N 1
ATOM 704 C CA . GLY A 1 87 ? 5.087 10.474 0.625 1.00 88.12 87 GLY A CA 1
ATOM 705 C C . GLY A 1 87 ? 4.669 10.163 -0.818 1.00 88.12 87 GLY A C 1
ATOM 706 O O . GLY A 1 87 ? 3.478 10.116 -1.126 1.00 88.12 87 GLY A O 1
ATOM 707 N N . GLU A 1 88 ? 5.652 9.981 -1.699 1.00 92.81 88 GLU A N 1
ATOM 708 C CA . GLU A 1 88 ? 5.490 9.705 -3.125 1.00 92.81 88 GLU A CA 1
ATOM 709 C C . GLU A 1 88 ? 5.553 8.210 -3.455 1.00 92.81 88 GLU A C 1
ATOM 711 O O . GLU A 1 88 ? 5.361 7.840 -4.613 1.00 92.81 88 GLU A O 1
ATOM 716 N N . LEU A 1 89 ? 5.819 7.355 -2.458 1.00 95.44 89 LEU A N 1
ATOM 717 C CA . LEU A 1 89 ? 5.799 5.907 -2.630 1.00 95.44 89 LEU A CA 1
ATOM 718 C C . LEU A 1 89 ? 4.431 5.474 -3.159 1.00 95.44 89 LEU A C 1
ATOM 720 O O . LEU A 1 89 ? 3.389 5.771 -2.570 1.00 95.44 89 LEU A O 1
ATOM 724 N N . THR A 1 90 ? 4.446 4.744 -4.265 1.00 96.38 90 THR A N 1
ATOM 725 C CA . THR A 1 90 ? 3.260 4.168 -4.886 1.00 96.38 90 THR A CA 1
ATOM 726 C C . THR A 1 90 ? 3.488 2.706 -5.229 1.00 96.38 90 THR A C 1
ATOM 728 O O . THR A 1 90 ? 4.594 2.288 -5.567 1.00 96.38 90 THR A O 1
ATOM 731 N N . VAL A 1 91 ? 2.408 1.935 -5.163 1.00 96.25 91 VAL A N 1
ATOM 732 C CA . VAL A 1 91 ? 2.317 0.543 -5.601 1.00 96.25 91 VAL A CA 1
ATOM 733 C C . VAL A 1 91 ? 1.244 0.454 -6.676 1.00 96.25 91 VAL A C 1
ATOM 735 O O . VAL A 1 91 ? 0.196 1.105 -6.595 1.00 96.25 91 VAL A O 1
ATOM 738 N N . ARG A 1 92 ? 1.501 -0.305 -7.736 1.00 96.62 92 ARG A N 1
ATOM 739 C CA . ARG A 1 92 ? 0.561 -0.417 -8.854 1.00 96.62 92 ARG A CA 1
ATOM 740 C C . ARG A 1 92 ? -0.597 -1.326 -8.483 1.00 96.62 92 ARG A C 1
ATOM 742 O O . ARG A 1 92 ? -0.444 -2.309 -7.769 1.00 96.62 92 ARG A O 1
ATOM 749 N N . HIS A 1 93 ? -1.763 -1.039 -9.048 1.00 94.81 93 HIS A N 1
ATOM 750 C CA . HIS A 1 93 ? -2.965 -1.822 -8.796 1.00 94.81 93 HIS A CA 1
ATOM 751 C C . HIS A 1 93 ? -2.814 -3.295 -9.169 1.00 94.81 93 HIS A C 1
ATOM 753 O O . HIS A 1 93 ? -3.297 -4.151 -8.441 1.00 94.81 93 HIS A O 1
ATOM 759 N N . VAL A 1 94 ? -2.160 -3.572 -10.297 1.00 94.75 94 VAL A N 1
ATOM 760 C CA . VAL A 1 94 ? -2.001 -4.931 -10.832 1.00 94.75 94 VAL A CA 1
ATOM 761 C C . VAL A 1 94 ? -1.082 -5.810 -9.984 1.00 94.75 94 VAL A C 1
ATOM 763 O O . VAL A 1 94 ? -1.135 -7.027 -10.114 1.00 94.75 94 VAL A O 1
ATOM 766 N N . ASP A 1 95 ? -0.270 -5.196 -9.122 1.00 94.75 95 ASP A N 1
ATOM 767 C CA . ASP A 1 95 ? 0.645 -5.899 -8.223 1.00 94.75 95 ASP A CA 1
ATOM 768 C C . ASP A 1 95 ? 0.005 -6.130 -6.835 1.00 94.75 95 ASP A C 1
ATOM 770 O O . ASP A 1 95 ? 0.500 -6.929 -6.041 1.00 94.75 95 ASP A O 1
ATOM 774 N N . LEU A 1 96 ? -1.140 -5.489 -6.556 1.00 90.75 96 LEU A N 1
ATOM 775 C CA . LEU A 1 96 ? -1.957 -5.754 -5.371 1.00 90.75 96 LEU A CA 1
ATOM 776 C C . LEU A 1 96 ? -2.808 -7.011 -5.597 1.00 90.75 96 LEU A C 1
ATOM 778 O O . LEU A 1 96 ? -3.712 -7.011 -6.435 1.00 90.75 96 LEU A O 1
ATOM 782 N N . LYS A 1 97 ? -2.516 -8.062 -4.828 1.00 79.88 97 LYS A N 1
ATOM 783 C CA . LYS A 1 97 ? -3.273 -9.323 -4.803 1.00 79.88 97 LYS A CA 1
ATOM 784 C C . LYS A 1 97 ? -4.533 -9.222 -3.942 1.00 79.88 97 LYS A C 1
ATOM 786 O O . LYS A 1 97 ? -4.545 -8.396 -2.995 1.00 79.88 97 LYS A O 1
#

Secondary structure (DSSP, 8-state):
---PPPS--SEE-HHHHHHHHTT-GGGHHHHHHH-S-SSS--S--SSTTHHHHHHHHHHHHHHHHTTSS-EEETTEE---GGGTT-TTEEEEGGG--